Protein AF-A0A357B0Y0-F1 (afdb_monomer_lite)

Sequence (66 aa):
DESGRRSVVQKADSNFFMEVDTVIIAIGTGPNPLIKVTTPEIETNREGCIVVNEQGASSVAGVFAG

Foldseek 3Di:
DVVPDDDDDDDPPPDDDDDDPDDDDPPDDAPDVVCCVVPVQFDADPRRHGDADPVQDTSDPPDGDD

Radius of gyration: 18.85 Å; chains: 1; bounding box: 41×18×49 Å

pLDDT: mean 92.59, std 7.22, range [55.62, 98.06]

Structure (mmCIF, N/CA/C/O backbone):
data_AF-A0A357B0Y0-F1
#
_entry.id   AF-A0A357B0Y0-F1
#
loop_
_atom_site.group_PDB
_atom_site.id
_atom_site.type_symbol
_atom_site.label_atom_id
_atom_site.label_alt_id
_atom_site.label_comp_id
_atom_site.label_asym_id
_atom_site.label_entity_id
_atom_site.label_seq_id
_atom_site.pdbx_PDB_ins_code
_atom_site.Cartn_x
_atom_site.Cartn_y
_atom_site.Cartn_z
_atom_site.occupancy
_atom_site.B_iso_or_equiv
_atom_site.auth_seq_id
_atom_site.auth_comp_id
_atom_site.auth_asym_id
_atom_site.auth_atom_id
_atom_site.pdbx_PDB_model_num
ATOM 1 N N . ASP A 1 1 ? 8.643 -2.257 13.903 1.00 55.62 1 ASP A N 1
ATOM 2 C CA . ASP A 1 1 ? 9.372 -3.196 13.017 1.00 55.62 1 ASP A CA 1
ATOM 3 C C . ASP A 1 1 ? 10.234 -2.368 12.058 1.00 55.62 1 ASP A C 1
ATOM 5 O O . ASP A 1 1 ? 10.406 -1.180 12.320 1.00 55.62 1 ASP A O 1
ATOM 9 N N . GLU A 1 2 ? 10.797 -2.958 10.998 1.00 63.94 2 GLU A N 1
ATOM 10 C CA . GLU A 1 2 ? 11.606 -2.251 9.984 1.00 63.94 2 GLU A CA 1
ATOM 11 C C . GLU A 1 2 ? 10.880 -1.053 9.339 1.00 63.94 2 GLU A C 1
ATOM 13 O O . GLU A 1 2 ? 11.540 -0.153 8.833 1.00 63.94 2 GLU A O 1
ATOM 18 N N . SER A 1 3 ? 9.543 -0.971 9.432 1.00 73.31 3 SER A N 1
ATOM 19 C CA . SER A 1 3 ? 8.767 0.200 8.989 1.00 73.31 3 SER A CA 1
ATOM 20 C C . SER A 1 3 ? 8.863 1.409 9.934 1.00 73.31 3 SER A C 1
ATOM 22 O O . SER A 1 3 ? 8.266 2.452 9.680 1.00 73.31 3 SER A O 1
ATOM 24 N N . GLY A 1 4 ? 9.542 1.271 11.079 1.00 80.19 4 GLY A N 1
ATOM 25 C CA . GLY A 1 4 ? 9.628 2.295 12.124 1.00 80.19 4 GLY A CA 1
ATOM 26 C C . GLY A 1 4 ? 8.371 2.414 12.994 1.00 80.19 4 GLY A C 1
ATOM 27 O O . GLY A 1 4 ? 8.402 3.058 14.045 1.00 80.19 4 GLY A O 1
ATOM 28 N N . ARG A 1 5 ? 7.263 1.756 12.631 1.00 85.38 5 ARG A N 1
ATOM 29 C CA . ARG A 1 5 ? 6.046 1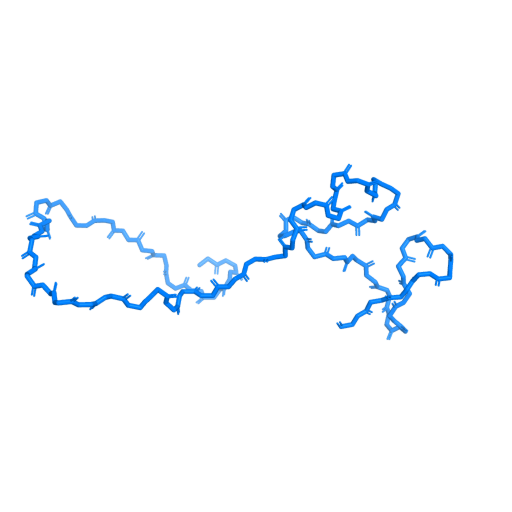.752 13.445 1.00 85.38 5 ARG A CA 1
ATOM 30 C C . ARG A 1 5 ? 6.209 0.847 14.666 1.00 85.38 5 ARG A C 1
ATOM 32 O O . ARG A 1 5 ? 6.764 -0.254 14.596 1.00 85.38 5 ARG A O 1
ATOM 39 N N . ARG A 1 6 ? 5.677 1.295 15.808 1.00 88.44 6 AR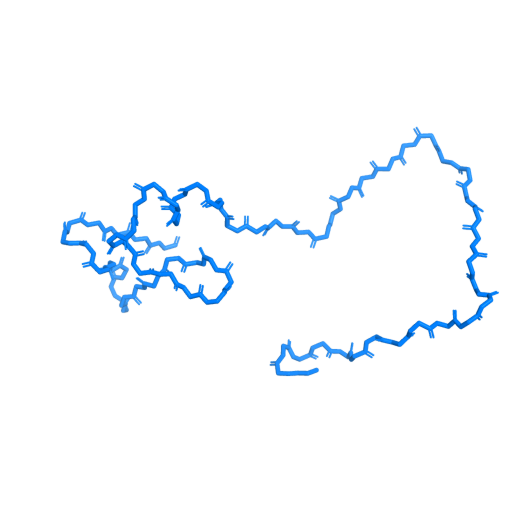G A N 1
ATOM 40 C CA . ARG A 1 6 ? 5.542 0.452 17.003 1.00 88.44 6 ARG A CA 1
ATOM 41 C C . ARG A 1 6 ? 4.644 -0.742 16.677 1.00 88.44 6 ARG A C 1
ATOM 43 O O . ARG A 1 6 ? 3.525 -0.551 16.203 1.00 88.44 6 ARG A O 1
ATOM 50 N N . SER A 1 7 ? 5.120 -1.950 16.967 1.00 87.50 7 SER A N 1
ATOM 51 C CA . SER A 1 7 ? 4.323 -3.165 16.803 1.00 87.50 7 SER A CA 1
ATOM 52 C C . SER A 1 7 ? 3.063 -3.088 17.668 1.00 87.50 7 SER A C 1
ATOM 54 O O . SER A 1 7 ? 3.136 -2.766 18.857 1.00 87.50 7 SER A O 1
ATOM 56 N N . VAL A 1 8 ? 1.906 -3.354 17.062 1.00 88.50 8 VAL A N 1
ATOM 57 C CA . VAL A 1 8 ? 0.607 -3.340 17.742 1.00 88.50 8 VAL A CA 1
ATOM 58 C C . VAL A 1 8 ? 0.310 -4.742 18.268 1.00 88.50 8 VAL A C 1
ATOM 60 O O . VAL A 1 8 ? 0.482 -5.721 17.547 1.00 88.50 8 VAL A O 1
ATOM 63 N N . VAL A 1 9 ? -0.145 -4.833 19.518 1.00 91.12 9 VAL A N 1
ATOM 64 C CA . VAL A 1 9 ? -0.606 -6.081 20.139 1.00 91.12 9 VAL A CA 1
ATOM 65 C C . VAL A 1 9 ? -2.068 -5.898 20.518 1.00 91.12 9 VAL A C 1
ATOM 67 O O . VAL A 1 9 ? -2.427 -4.896 21.139 1.00 91.12 9 VAL A O 1
ATOM 70 N N . GLN A 1 10 ? -2.913 -6.848 20.119 1.00 92.75 10 GLN A N 1
ATOM 71 C CA . GLN A 1 10 ? -4.327 -6.835 20.475 1.00 92.75 10 GLN A CA 1
ATOM 72 C C . GLN A 1 10 ? -4.489 -6.930 21.996 1.00 92.75 10 GLN A C 1
ATOM 74 O O . GLN A 1 10 ? -3.823 -7.726 22.657 1.00 92.75 10 GLN A O 1
ATOM 79 N N . LYS A 1 11 ? -5.416 -6.147 22.548 1.00 94.25 11 LYS A N 1
ATOM 80 C CA . LYS A 1 11 ? -5.856 -6.288 23.934 1.00 94.25 11 LYS A CA 1
ATOM 81 C C . LYS A 1 11 ? -7.058 -7.236 23.971 1.00 94.25 11 LYS A C 1
ATOM 83 O O . LYS A 1 11 ? -8.043 -7.013 23.272 1.00 94.25 11 LYS A O 1
ATOM 88 N N . ALA A 1 12 ? -6.955 -8.315 24.744 1.00 95.50 12 ALA A N 1
ATOM 89 C CA . ALA A 1 12 ? -8.075 -9.231 24.949 1.00 95.50 12 ALA A CA 1
ATOM 90 C C . ALA A 1 12 ? -9.247 -8.503 25.633 1.00 95.50 12 ALA A C 1
ATOM 92 O O . ALA A 1 12 ? -9.030 -7.561 26.399 1.00 95.50 12 ALA A O 1
ATOM 93 N N . ASP A 1 13 ? -10.472 -8.925 25.313 1.00 95.69 13 ASP A N 1
ATOM 94 C CA . ASP A 1 13 ? -11.726 -8.428 25.899 1.00 95.69 13 ASP A CA 1
ATOM 95 C C . ASP A 1 13 ? -11.949 -6.905 25.802 1.00 95.69 13 ASP A C 1
ATOM 97 O O . ASP A 1 13 ? -12.716 -6.328 26.568 1.00 95.69 13 ASP A O 1
ATOM 101 N N . SER A 1 14 ? -11.297 -6.226 24.849 1.00 95.88 14 SER A N 1
ATOM 102 C CA . SER A 1 14 ? -11.424 -4.774 24.653 1.00 95.88 14 SER A CA 1
ATOM 103 C C . SER A 1 14 ? -12.279 -4.367 23.451 1.00 95.88 14 SER A C 1
ATOM 105 O O . SER A 1 14 ? -12.199 -3.221 23.012 1.00 95.88 14 SER A O 1
ATOM 107 N N . ASN A 1 15 ? -13.03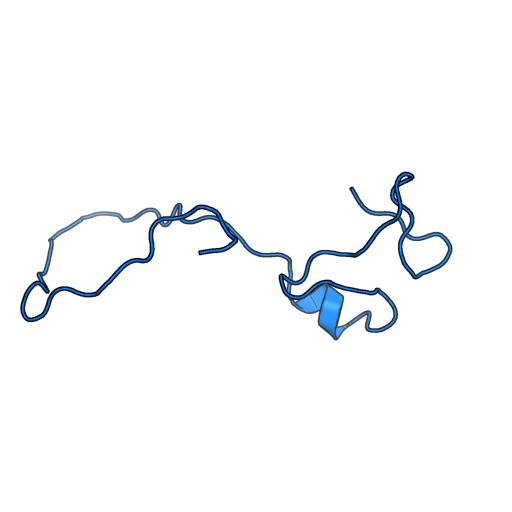8 -5.293 22.868 1.00 95.88 15 ASN A N 1
ATOM 108 C CA . ASN A 1 15 ? -13.922 -4.998 21.741 1.00 95.88 15 ASN A CA 1
ATOM 109 C C . ASN A 1 15 ? -15.152 -4.222 22.226 1.00 95.88 15 ASN A C 1
ATOM 111 O O . ASN A 1 15 ? -15.702 -4.522 23.283 1.00 95.88 15 ASN A O 1
ATOM 115 N N . PHE A 1 16 ? -15.601 -3.246 21.442 1.00 96.44 16 PHE A N 1
ATOM 116 C CA . PHE A 1 16 ? -16.783 -2.444 21.747 1.00 96.44 16 PHE A CA 1
ATOM 117 C C . PHE A 1 16 ? -17.527 -2.077 20.463 1.00 96.44 16 PHE A C 1
ATOM 119 O O . PHE A 1 16 ? -16.972 -2.147 19.366 1.00 96.44 16 PHE A O 1
ATOM 126 N N . PHE A 1 17 ? -18.782 -1.668 20.621 1.00 97.06 17 PHE A N 1
ATOM 127 C CA . PHE A 1 17 ? -19.599 -1.098 19.556 1.00 97.06 17 PHE A CA 1
ATOM 128 C C . PHE A 1 17 ? -19.723 0.411 19.766 1.00 97.06 17 PHE A C 1
ATOM 130 O O . PHE A 1 17 ? -19.751 0.882 20.903 1.00 97.06 17 PHE A O 1
ATOM 137 N N . MET A 1 18 ? -19.793 1.163 18.672 1.00 97.06 18 MET A N 1
ATOM 138 C CA . MET A 1 18 ? -19.973 2.611 18.680 1.00 97.06 18 MET A CA 1
ATOM 139 C C . MET A 1 18 ? -21.014 2.970 17.624 1.00 97.06 18 MET A C 1
ATOM 141 O O . MET A 1 18 ? -20.905 2.524 16.483 1.00 97.06 18 MET A O 1
ATOM 145 N N . GLU A 1 19 ? -22.020 3.747 18.012 1.00 97.50 19 GLU A N 1
ATOM 146 C CA . GLU A 1 19 ? -23.041 4.251 17.096 1.00 97.50 19 GLU A CA 1
ATOM 147 C C . GLU A 1 19 ? -22.507 5.489 16.369 1.00 97.50 19 GLU A C 1
ATOM 149 O O . GLU A 1 19 ? -22.004 6.419 17.002 1.00 97.50 19 GLU A O 1
ATOM 154 N N . VAL A 1 20 ? -22.554 5.468 15.037 1.00 97.25 20 VAL A N 1
ATOM 155 C CA . VAL A 1 20 ? -22.057 6.545 14.174 1.00 97.25 20 VAL A CA 1
ATOM 156 C C . VAL A 1 20 ? -22.941 6.683 12.943 1.00 97.25 20 VAL A C 1
ATOM 158 O O . VAL A 1 20 ? -23.325 5.684 12.338 1.00 97.25 20 VAL A O 1
ATOM 161 N N . ASP A 1 21 ? -23.195 7.922 12.528 1.00 98.06 21 ASP A N 1
ATOM 162 C CA . ASP A 1 21 ? -23.969 8.207 11.315 1.00 98.06 21 ASP A CA 1
ATOM 163 C C . ASP A 1 21 ? -23.133 8.038 10.037 1.00 98.06 21 ASP A C 1
ATOM 165 O O . ASP A 1 21 ? -23.659 7.787 8.954 1.00 98.06 21 ASP A O 1
ATOM 169 N N . THR A 1 22 ? -21.809 8.223 10.118 1.00 97.56 22 THR A N 1
ATOM 170 C CA . THR A 1 22 ? -20.897 8.171 8.963 1.00 97.56 22 THR A CA 1
ATOM 171 C C . THR A 1 22 ? -19.478 7.805 9.394 1.00 97.56 22 THR A C 1
ATOM 173 O O . THR A 1 22 ? -18.998 8.239 10.440 1.00 97.56 22 THR A O 1
ATOM 176 N N . VAL A 1 23 ? -18.778 7.035 8.556 1.00 96.56 23 VAL A N 1
ATOM 177 C CA . VAL A 1 23 ? -17.377 6.640 8.756 1.00 96.56 23 VAL A CA 1
ATOM 178 C C . VAL A 1 23 ? -16.560 6.978 7.512 1.00 96.56 23 VAL A C 1
ATOM 180 O O . VAL A 1 23 ? -16.980 6.687 6.394 1.00 96.56 23 VAL A O 1
ATOM 183 N N . ILE A 1 24 ? -15.368 7.548 7.710 1.00 96.81 24 ILE A N 1
ATOM 184 C CA . ILE A 1 24 ? -14.381 7.799 6.652 1.00 96.81 24 ILE A CA 1
ATOM 185 C C . ILE A 1 24 ? -13.150 6.934 6.924 1.00 96.81 24 ILE A C 1
ATOM 187 O O . ILE A 1 24 ? -12.497 7.072 7.958 1.00 96.81 24 ILE A O 1
ATOM 191 N N . ILE A 1 25 ? -12.814 6.049 5.987 1.00 95.88 25 ILE A N 1
ATOM 192 C CA . ILE A 1 25 ? -11.633 5.188 6.090 1.00 95.88 25 ILE A CA 1
ATOM 193 C C . ILE A 1 25 ? -10.431 5.912 5.474 1.00 95.88 25 ILE A C 1
ATOM 195 O O . ILE A 1 25 ? -10.270 5.946 4.259 1.00 95.88 25 ILE A O 1
ATOM 199 N N . ALA A 1 26 ? -9.582 6.488 6.327 1.00 96.06 26 ALA A N 1
ATOM 200 C CA . ALA A 1 26 ? -8.408 7.277 5.936 1.00 96.06 26 ALA A CA 1
ATOM 201 C C . ALA A 1 26 ? -7.078 6.596 6.320 1.00 96.06 26 ALA A C 1
ATOM 203 O O . ALA A 1 26 ? -6.157 7.236 6.820 1.00 96.06 26 ALA A O 1
ATOM 204 N N . ILE A 1 27 ? -6.979 5.277 6.119 1.00 93.56 27 ILE A N 1
ATOM 205 C CA . ILE A 1 27 ? -5.789 4.478 6.484 1.00 93.56 27 ILE A CA 1
ATOM 206 C C . ILE A 1 27 ? -4.713 4.418 5.384 1.00 93.56 27 ILE A C 1
ATOM 208 O O . ILE A 1 27 ? -3.691 3.763 5.571 1.00 93.56 27 ILE A O 1
ATOM 212 N N . GLY A 1 28 ? -4.940 5.099 4.257 1.00 92.94 28 GLY A N 1
ATOM 213 C CA . GLY A 1 28 ? -4.078 5.082 3.073 1.00 92.94 28 GLY A CA 1
ATOM 214 C C . GLY A 1 28 ? -4.578 4.147 1.968 1.00 92.94 28 GLY A C 1
ATOM 215 O O . GLY A 1 28 ? -5.587 3.458 2.117 1.00 92.94 28 GLY A O 1
ATOM 216 N N . THR A 1 29 ? -3.865 4.146 0.843 1.00 93.62 29 THR A N 1
ATOM 217 C CA . THR A 1 29 ? -4.163 3.336 -0.348 1.00 93.62 29 THR A CA 1
ATOM 218 C C . THR A 1 29 ? -2.919 2.581 -0.799 1.00 93.62 29 THR A C 1
ATOM 220 O O . THR A 1 29 ? -1.812 3.105 -0.692 1.00 93.62 29 THR A O 1
ATOM 223 N N . GLY A 1 30 ? -3.101 1.371 -1.328 1.00 92.00 30 GLY A N 1
ATOM 224 C CA . GLY A 1 30 ? -2.027 0.608 -1.966 1.00 92.00 30 GLY A CA 1
ATOM 225 C C . GLY A 1 30 ? -1.964 0.824 -3.486 1.00 92.00 30 GLY A C 1
ATOM 226 O O . GLY A 1 30 ? -2.925 1.339 -4.067 1.00 92.00 30 GLY A O 1
ATOM 227 N N . PRO A 1 31 ? -0.867 0.403 -4.142 1.00 92.69 31 PRO A N 1
ATOM 228 C CA . PRO A 1 31 ? -0.757 0.374 -5.601 1.00 92.69 31 PRO A CA 1
ATOM 229 C C . PRO A 1 31 ? -1.854 -0.476 -6.258 1.00 92.69 31 PRO A C 1
ATOM 231 O O . PRO A 1 31 ? -2.328 -1.456 -5.680 1.00 92.69 31 PRO A O 1
ATOM 234 N N . ASN A 1 32 ? -2.251 -0.124 -7.487 1.00 91.31 32 ASN A N 1
ATOM 235 C CA . ASN A 1 32 ? -3.290 -0.858 -8.211 1.00 91.31 32 ASN A CA 1
ATOM 236 C C . ASN A 1 32 ? -2.810 -2.288 -8.550 1.00 91.31 32 ASN A C 1
ATOM 238 O O . ASN A 1 32 ? -1.876 -2.434 -9.345 1.00 91.31 32 ASN A O 1
ATOM 242 N N . PRO A 1 33 ? -3.465 -3.345 -8.031 1.00 88.38 33 PRO A N 1
ATOM 243 C CA . PRO A 1 33 ? -3.027 -4.722 -8.246 1.00 88.38 33 PRO A CA 1
ATOM 244 C C . PRO A 1 33 ? -3.096 -5.153 -9.714 1.00 88.38 33 PRO A C 1
ATOM 246 O O . PRO A 1 3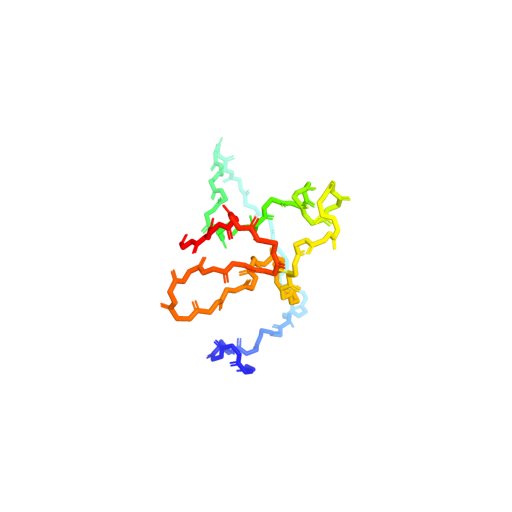3 ? -2.380 -6.072 -10.103 1.00 88.38 33 PRO A O 1
ATOM 249 N N . LEU A 1 34 ? -3.925 -4.499 -10.536 1.00 92.56 34 LEU A N 1
ATOM 250 C CA . LEU A 1 34 ? -4.079 -4.870 -11.939 1.00 92.56 34 LEU A CA 1
ATOM 251 C C . LEU A 1 34 ? -2.779 -4.714 -12.719 1.00 92.56 34 LEU A C 1
ATOM 253 O O . LEU A 1 34 ? -2.453 -5.627 -13.457 1.00 92.56 34 LEU A O 1
ATOM 257 N N . ILE A 1 35 ? -2.007 -3.643 -12.508 1.00 89.12 35 ILE A N 1
ATOM 258 C CA . ILE A 1 35 ? -0.76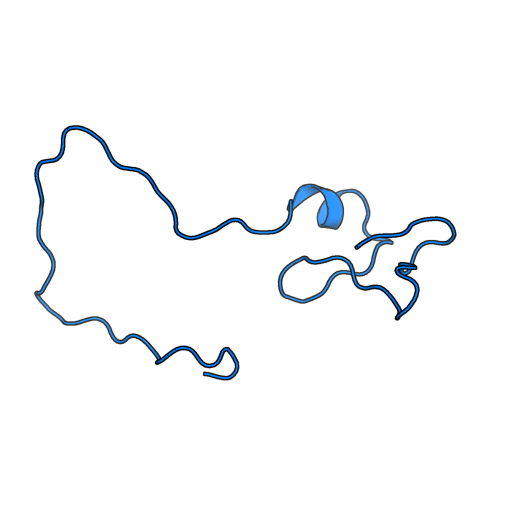4 -3.403 -13.263 1.00 89.12 35 ILE A CA 1
ATOM 259 C C . ILE A 1 35 ? 0.209 -4.573 -13.101 1.00 89.12 35 ILE A C 1
ATOM 261 O O . ILE A 1 35 ? 0.712 -5.104 -14.086 1.00 89.12 35 ILE A O 1
ATOM 265 N N . LYS A 1 36 ? 0.393 -5.045 -11.865 1.00 88.31 36 LYS A N 1
ATOM 266 C CA . LYS A 1 36 ? 1.239 -6.205 -11.565 1.00 88.31 36 LYS A CA 1
ATOM 267 C C . LYS A 1 36 ? 0.746 -7.491 -12.241 1.00 88.31 36 LYS A C 1
ATOM 269 O O . LYS A 1 36 ? 1.546 -8.354 -12.582 1.00 88.31 36 LYS A O 1
ATOM 274 N N . VAL A 1 37 ? -0.570 -7.648 -12.381 1.00 91.62 37 VAL A N 1
ATOM 275 C CA . VAL A 1 37 ? -1.191 -8.861 -12.936 1.00 91.62 37 VAL A CA 1
ATOM 276 C C . VAL A 1 37 ? -1.216 -8.833 -14.464 1.00 91.62 37 VAL A C 1
ATOM 278 O O . VAL A 1 37 ? -0.977 -9.857 -15.097 1.00 91.62 37 VAL A O 1
ATOM 281 N N . THR A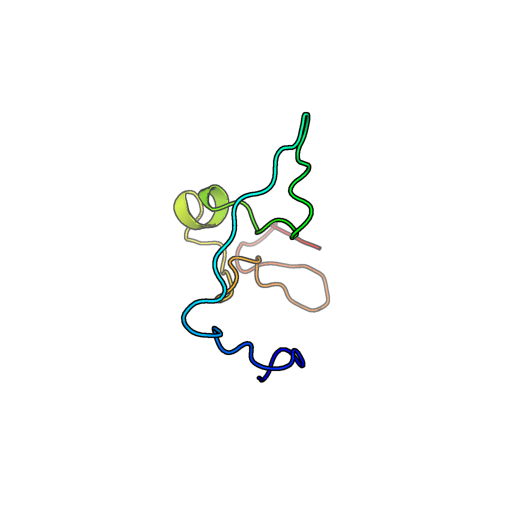 1 38 ? -1.523 -7.684 -15.061 1.00 94.75 38 THR A N 1
ATOM 282 C CA . THR A 1 38 ? -1.695 -7.533 -16.510 1.00 94.75 38 THR A CA 1
ATOM 283 C C . THR A 1 38 ? -0.395 -7.231 -17.239 1.00 94.75 38 THR A C 1
ATOM 285 O O . THR A 1 38 ? -0.340 -7.418 -18.449 1.00 94.75 38 THR A O 1
ATOM 288 N N . THR A 1 39 ? 0.627 -6.759 -16.525 1.00 92.81 39 THR A N 1
ATOM 289 C CA . THR A 1 39 ? 1.916 -6.342 -17.090 1.00 92.81 39 THR A CA 1
ATOM 290 C C . THR A 1 39 ? 3.067 -7.014 -16.324 1.00 92.81 39 THR A C 1
ATOM 292 O O . THR A 1 39 ? 3.816 -6.345 -15.610 1.00 92.81 39 THR A O 1
ATOM 295 N N . PRO A 1 40 ? 3.188 -8.354 -16.404 1.00 91.75 40 PRO A N 1
ATOM 296 C CA . PRO A 1 40 ? 4.156 -9.138 -15.629 1.00 91.75 40 PRO A CA 1
ATOM 297 C C . PRO A 1 40 ? 5.628 -8.830 -15.952 1.00 91.75 40 PRO A C 1
ATOM 299 O O . PRO A 1 40 ? 6.513 -9.190 -15.179 1.00 91.75 40 PRO A O 1
ATOM 302 N N . GLU A 1 41 ? 5.904 -8.186 -17.085 1.00 94.69 41 GLU A N 1
ATOM 303 C CA . GLU A 1 41 ? 7.228 -7.708 -17.487 1.00 94.69 41 GLU A CA 1
ATOM 304 C C . GLU A 1 41 ? 7.701 -6.475 -16.697 1.00 94.69 41 GLU A C 1
ATOM 306 O O . GLU A 1 41 ? 8.904 -6.191 -16.660 1.00 94.69 41 GLU A O 1
ATOM 311 N N . ILE A 1 42 ? 6.776 -5.747 -16.057 1.00 95.25 42 ILE A N 1
ATOM 312 C CA . ILE A 1 42 ? 7.107 -4.644 -15.155 1.00 95.25 42 ILE A CA 1
ATOM 313 C C . ILE A 1 42 ? 7.446 -5.221 -13.781 1.00 95.25 42 ILE A C 1
ATOM 315 O O . ILE A 1 42 ? 6.611 -5.818 -13.100 1.00 95.25 42 ILE A O 1
ATOM 319 N N . GLU A 1 43 ? 8.683 -5.002 -13.350 1.00 96.00 43 GLU A N 1
ATOM 320 C CA . GLU A 1 43 ? 9.154 -5.414 -12.038 1.00 96.00 43 GLU A CA 1
ATOM 321 C C . GLU A 1 43 ? 8.467 -4.594 -10.936 1.00 96.00 43 GLU A C 1
ATOM 323 O O . GLU A 1 43 ? 8.394 -3.363 -10.987 1.00 96.00 43 GLU A O 1
ATOM 328 N N . THR A 1 44 ? 7.972 -5.290 -9.910 1.00 95.31 44 THR A N 1
ATOM 329 C CA . THR A 1 44 ? 7.334 -4.672 -8.739 1.00 95.31 44 THR A CA 1
ATOM 330 C C . THR A 1 44 ? 7.959 -5.173 -7.447 1.00 95.31 44 THR A C 1
ATOM 332 O O . THR A 1 44 ? 8.302 -6.352 -7.341 1.00 95.31 44 THR A O 1
ATOM 335 N N . ASN A 1 45 ? 8.041 -4.310 -6.437 1.00 93.31 45 ASN A N 1
ATOM 336 C CA . ASN A 1 45 ? 8.503 -4.696 -5.107 1.00 93.31 45 ASN A CA 1
ATOM 337 C C . ASN A 1 45 ? 7.418 -5.474 -4.323 1.00 93.31 45 ASN A C 1
ATOM 339 O O . ASN A 1 45 ? 6.301 -5.709 -4.797 1.00 93.31 45 ASN A O 1
ATOM 343 N N . ARG A 1 46 ? 7.729 -5.868 -3.078 1.00 90.69 46 ARG A N 1
ATOM 344 C CA . ARG A 1 46 ? 6.792 -6.600 -2.202 1.00 90.69 46 ARG A CA 1
ATOM 345 C C . ARG A 1 46 ? 5.488 -5.836 -1.931 1.00 90.69 46 ARG A C 1
ATOM 347 O O . ARG A 1 46 ? 4.452 -6.464 -1.740 1.00 90.69 46 ARG A O 1
ATOM 354 N N . GLU A 1 47 ? 5.542 -4.509 -1.918 1.00 90.50 47 GLU A N 1
ATOM 355 C CA . GLU A 1 47 ? 4.402 -3.619 -1.667 1.00 90.50 47 GLU A CA 1
ATOM 356 C C . GLU A 1 47 ? 3.577 -3.344 -2.937 1.00 90.50 47 GLU A C 1
ATOM 358 O O . GLU A 1 47 ? 2.516 -2.731 -2.865 1.00 90.50 47 GLU A O 1
ATOM 363 N N . GLY A 1 48 ? 4.025 -3.845 -4.095 1.00 91.69 48 GLY A N 1
ATOM 364 C CA . GLY A 1 48 ? 3.352 -3.688 -5.384 1.00 91.69 48 GLY A CA 1
ATOM 365 C C . GLY A 1 48 ? 3.713 -2.405 -6.134 1.00 91.69 48 GLY A C 1
ATOM 366 O O . GLY A 1 48 ? 3.091 -2.122 -7.155 1.00 91.69 48 GLY A O 1
ATOM 367 N N . CYS A 1 49 ? 4.699 -1.637 -5.664 1.00 95.00 49 CYS A N 1
ATOM 368 C CA . CYS A 1 49 ? 5.198 -0.457 -6.371 1.00 95.00 49 CYS A CA 1
ATOM 369 C C . CYS A 1 49 ? 6.115 -0.866 -7.527 1.00 95.00 49 CYS A C 1
ATOM 371 O O . CYS A 1 49 ? 6.878 -1.827 -7.395 1.00 95.00 49 CYS A O 1
ATOM 373 N N . ILE A 1 50 ? 6.065 -0.115 -8.632 1.00 96.19 50 ILE A N 1
ATOM 374 C CA . ILE A 1 50 ? 6.954 -0.301 -9.786 1.00 96.19 50 ILE A CA 1
ATOM 375 C C . ILE A 1 50 ? 8.390 0.005 -9.359 1.00 96.19 50 ILE A C 1
ATOM 377 O O . ILE A 1 50 ? 8.655 1.047 -8.758 1.00 96.19 50 ILE A O 1
ATOM 381 N N . VAL A 1 51 ? 9.310 -0.906 -9.665 1.00 96.75 51 VAL A N 1
ATOM 382 C CA . VAL A 1 51 ? 10.740 -0.705 -9.424 1.00 96.75 51 VAL A CA 1
ATOM 383 C C . VAL A 1 51 ? 11.312 0.140 -10.558 1.00 96.75 51 VAL A C 1
ATOM 385 O O . VAL A 1 51 ? 11.117 -0.172 -11.733 1.00 96.75 51 VAL A O 1
ATOM 388 N N . VAL A 1 52 ? 12.013 1.215 -10.201 1.00 97.62 52 VAL A N 1
ATOM 389 C CA . VAL A 1 52 ? 12.657 2.128 -11.150 1.00 97.62 52 VAL A CA 1
ATOM 390 C C . VAL A 1 52 ? 14.079 2.477 -10.720 1.00 97.62 52 VAL A C 1
ATOM 392 O O . VAL A 1 52 ? 14.422 2.386 -9.540 1.00 97.62 52 VAL A O 1
ATOM 395 N N . ASN A 1 53 ? 14.910 2.883 -11.680 1.00 96.44 53 ASN A N 1
ATOM 396 C CA . ASN A 1 53 ? 16.222 3.467 -11.399 1.00 96.44 53 ASN A CA 1
ATOM 397 C C . ASN A 1 53 ? 16.119 4.950 -10.977 1.00 96.44 53 ASN A C 1
ATOM 399 O O . ASN A 1 53 ? 15.034 5.526 -10.936 1.00 96.44 53 ASN A O 1
ATOM 403 N N . GLU A 1 54 ? 17.261 5.594 -10.705 1.00 96.69 54 GLU A N 1
ATOM 404 C CA . GLU A 1 54 ? 17.323 7.010 -10.290 1.00 96.69 54 GLU A CA 1
ATOM 405 C C . GLU A 1 54 ? 16.737 7.994 -11.321 1.00 96.69 54 GLU A C 1
ATOM 407 O O . GLU A 1 54 ? 16.389 9.119 -10.973 1.00 96.69 54 GLU A O 1
ATOM 412 N N . GLN A 1 55 ? 16.620 7.587 -12.587 1.00 96.88 55 GLN A N 1
ATOM 413 C CA . GLN A 1 55 ? 16.030 8.382 -13.667 1.00 96.88 55 GLN A CA 1
ATOM 414 C C . GLN A 1 55 ? 14.543 8.050 -13.904 1.00 96.88 55 GLN A C 1
ATOM 416 O O . GLN A 1 55 ? 13.952 8.562 -14.854 1.00 96.88 55 GLN A O 1
ATOM 421 N N . GLY A 1 56 ? 13.935 7.193 -13.075 1.00 96.69 56 GLY A N 1
ATOM 422 C CA . GLY A 1 56 ? 12.532 6.784 -13.188 1.00 96.69 56 GLY A CA 1
ATOM 423 C C . GLY A 1 56 ? 12.263 5.703 -14.240 1.00 96.69 56 GLY A C 1
ATOM 424 O O . GLY A 1 56 ? 11.103 5.414 -14.525 1.00 96.69 56 GLY A O 1
ATOM 425 N N . ALA A 1 57 ? 13.294 5.104 -14.845 1.00 97.56 57 ALA A N 1
ATOM 426 C CA . ALA A 1 57 ? 13.117 4.050 -15.846 1.00 97.56 57 ALA A CA 1
ATOM 427 C C . ALA A 1 57 ? 12.798 2.707 -15.176 1.00 97.56 57 ALA A C 1
ATOM 429 O O . ALA A 1 57 ? 13.499 2.306 -14.243 1.00 97.56 57 ALA A O 1
ATOM 430 N N . SER A 1 58 ? 11.766 2.014 -15.667 1.00 96.94 58 SER A N 1
ATOM 431 C CA . SER A 1 58 ? 11.365 0.680 -15.193 1.00 96.94 58 SER A CA 1
ATOM 432 C C . SER A 1 58 ? 12.131 -0.452 -15.896 1.00 96.94 58 SER A C 1
ATOM 434 O O . SER A 1 58 ? 12.983 -0.208 -16.752 1.00 96.94 58 SER A O 1
ATOM 436 N N . SER A 1 59 ? 11.797 -1.708 -15.579 1.00 96.19 59 SER A N 1
ATOM 437 C CA . SER A 1 59 ? 12.314 -2.895 -16.280 1.00 96.19 59 SER A CA 1
ATOM 438 C C . SER A 1 59 ? 11.882 -2.988 -17.752 1.00 96.19 59 SER A C 1
ATOM 440 O O . SER A 1 59 ? 12.494 -3.728 -18.523 1.00 96.19 59 SER A O 1
ATOM 442 N N . VAL A 1 60 ? 10.849 -2.243 -18.165 1.00 96.12 60 VAL A N 1
ATOM 443 C CA . VAL A 1 60 ? 10.347 -2.226 -19.544 1.00 96.12 60 VAL A CA 1
ATOM 444 C C . VAL A 1 60 ? 10.881 -1.003 -20.281 1.00 96.12 60 VAL A C 1
ATOM 446 O O . VAL A 1 60 ? 10.655 0.142 -19.885 1.00 96.12 60 VAL A O 1
ATOM 449 N N . ALA A 1 61 ? 11.572 -1.244 -21.398 1.00 96.38 61 ALA A N 1
ATOM 450 C CA . ALA A 1 61 ? 12.151 -0.186 -22.216 1.00 96.38 61 ALA A CA 1
ATOM 451 C C . ALA A 1 61 ? 11.078 0.809 -22.694 1.00 96.38 61 ALA A C 1
ATOM 453 O O . ALA A 1 61 ? 10.081 0.427 -23.303 1.00 96.38 61 ALA A O 1
ATOM 454 N N . GLY A 1 62 ? 11.305 2.099 -22.430 1.00 95.81 62 GLY A N 1
ATOM 455 C CA . GLY A 1 62 ? 10.370 3.173 -22.777 1.00 95.81 62 GLY A CA 1
ATOM 456 C C . GLY A 1 62 ? 9.251 3.409 -21.756 1.00 95.81 62 GLY A C 1
ATOM 457 O O . GLY A 1 62 ? 8.474 4.342 -21.943 1.00 95.81 62 GLY A O 1
ATOM 458 N N . VAL A 1 63 ? 9.179 2.626 -20.673 1.00 95.75 63 VAL A N 1
ATOM 459 C CA . VAL A 1 63 ? 8.206 2.803 -19.586 1.00 95.75 63 VAL A CA 1
ATOM 460 C C . VAL A 1 63 ? 8.896 3.389 -18.357 1.00 95.75 63 VAL A C 1
ATOM 462 O O . VAL A 1 63 ? 9.893 2.852 -17.866 1.00 95.75 63 VAL A O 1
ATOM 465 N N . PHE A 1 64 ? 8.332 4.481 -17.848 1.00 96.25 64 PHE A N 1
ATOM 466 C CA . PHE A 1 64 ? 8.850 5.240 -16.712 1.00 96.25 64 PHE A CA 1
ATOM 467 C C . PHE A 1 64 ? 7.769 5.398 -15.635 1.00 96.25 64 PHE A C 1
ATOM 469 O O . PHE A 1 64 ? 6.578 5.417 -15.953 1.00 96.25 64 PHE A O 1
ATOM 476 N N . ALA A 1 65 ? 8.182 5.526 -14.375 1.00 94.88 65 ALA A N 1
ATOM 477 C CA . ALA A 1 65 ? 7.314 5.793 -13.229 1.00 94.88 65 ALA A CA 1
ATOM 478 C C . ALA A 1 65 ? 8.019 6.717 -12.218 1.00 94.88 65 ALA A C 1
ATOM 480 O O . ALA A 1 65 ? 9.248 6.811 -12.215 1.00 94.88 65 ALA A O 1
ATOM 481 N N . GLY A 1 66 ? 7.238 7.397 -11.376 1.00 89.94 66 GLY A N 1
ATOM 482 C CA . GLY A 1 66 ? 7.706 8.328 -10.346 1.00 89.94 66 GLY A CA 1
ATOM 483 C C . GLY A 1 66 ? 6.623 8.652 -9.332 1.00 89.94 66 GLY A C 1
ATOM 484 O O . GLY A 1 66 ? 5.441 8.357 -9.628 1.00 89.94 66 GLY A O 1
#

Secondary structure (DSSP, 8-state):
-TTSPPPP-PPTT-------S-----S--PPPHHHHHH-TTS-B-TTSPBP--TT-B-SSTT-B--